Protein AF-A0A3A6MXU2-F1 (afdb_monomer_lite)

pLDDT: mean 77.92, std 17.18, range [46.31, 97.0]

Foldseek 3Di:
DVVVVVVCVVDPDDDDDDDDDDDDPPPPPPDPVLLVVLLVVLLVQLLVLLVVLCVVFFDDDNVLSSVLSNQLSVVLCVCLVVPVCVPPHQVVSLVCQLVSQLVSSVVSCVPPPVVGGDSVSSNSSSVSSSVVSNVSDVVSDCVSVVVSDDPDD

Secondary structure (DSSP, 8-state):
-HHHHHHHHHSPPPPP---------------THHHHHHHHHHHHHHHHHHHHHHHHH----HHHHHHHHHHHHHHHIIIIIIIIHHHH-HHHHHHHHHHHHHHHHHHHIIIIISS-S-HHHHHHHHHHHHHHHHHHHHHHTTTTGGGSSPPP-

Sequence (153 aa):
MLTYLVRAVVNPPQPHNCHYSAGIIRNRRDHPLDHARVLGVKFLYTAVIIFSVFAVFGDVSPANRLAAAVVVSGLTYTIGDLWVLPHFGSPVTAIVETLLAGLMIWAVELILLGFVVPVEAILVSAGLLGVAELPFHRLLGPEQLHGMEPPGP

Radius of gyration: 19.97 Å; chains: 1; bounding box: 56×28×53 Å

Structure (mmCIF, N/CA/C/O backbone):
data_AF-A0A3A6MXU2-F1
#
_entry.id   AF-A0A3A6MXU2-F1
#
loop_
_atom_site.group_PDB
_atom_site.id
_atom_site.type_symbol
_atom_site.label_atom_id
_atom_site.label_alt_id
_atom_site.label_comp_id
_atom_site.label_asym_id
_atom_site.label_entity_id
_atom_site.label_seq_id
_atom_site.pdbx_PDB_ins_code
_atom_site.Cartn_x
_atom_site.Cartn_y
_atom_site.Cartn_z
_atom_site.occupancy
_atom_site.B_iso_or_equiv
_atom_site.auth_seq_id
_atom_site.auth_comp_id
_atom_site.auth_asym_id
_atom_site.auth_atom_id
_atom_site.pdbx_PDB_model_num
ATOM 1 N N . MET A 1 1 ? -42.467 5.739 6.378 1.00 52.84 1 MET A N 1
ATOM 2 C CA . MET A 1 1 ? -42.342 4.268 6.508 1.00 52.84 1 MET A CA 1
ATOM 3 C C . MET A 1 1 ? -40.888 3.801 6.366 1.00 52.84 1 MET A C 1
ATOM 5 O O . MET A 1 1 ? -40.434 3.073 7.236 1.00 52.84 1 MET A O 1
ATOM 9 N N . LEU A 1 2 ? -40.115 4.293 5.381 1.00 50.38 2 LEU A N 1
ATOM 10 C CA . LEU A 1 2 ? -38.677 3.979 5.231 1.00 50.38 2 LEU A CA 1
ATOM 11 C C . LEU A 1 2 ? -37.801 4.361 6.446 1.00 50.38 2 LEU A C 1
ATOM 13 O O . LEU A 1 2 ? -36.921 3.604 6.838 1.00 50.38 2 LEU A O 1
ATOM 17 N N . THR A 1 3 ? -38.069 5.495 7.095 1.00 56.00 3 THR A N 1
ATOM 18 C CA . THR A 1 3 ? -37.286 5.977 8.251 1.00 56.00 3 THR A CA 1
ATOM 19 C C . THR A 1 3 ? -37.440 5.108 9.504 1.00 56.00 3 THR A C 1
ATOM 21 O O . THR A 1 3 ? -36.536 5.062 10.332 1.00 56.00 3 THR A O 1
ATOM 24 N N . TYR A 1 4 ? -38.563 4.394 9.642 1.00 52.84 4 TYR A N 1
ATOM 25 C CA . TYR A 1 4 ? -38.814 3.509 10.786 1.00 52.84 4 TYR A CA 1
ATOM 26 C C . TYR A 1 4 ? -37.999 2.213 10.692 1.00 52.84 4 TYR A C 1
ATOM 28 O O . TYR A 1 4 ? -37.456 1.756 11.693 1.00 52.84 4 TYR A O 1
ATOM 36 N N . LEU A 1 5 ? -37.848 1.667 9.481 1.00 49.28 5 LEU A N 1
ATOM 37 C CA . LEU A 1 5 ? -37.053 0.460 9.235 1.00 49.28 5 LEU A CA 1
ATOM 38 C C . LEU A 1 5 ? -35.552 0.714 9.415 1.00 49.28 5 LEU A C 1
ATOM 40 O O . LEU A 1 5 ? -34.865 -0.100 10.024 1.00 49.28 5 LEU A O 1
ATOM 44 N N . VAL A 1 6 ? -35.057 1.877 8.980 1.00 56.72 6 VAL A N 1
ATOM 45 C CA . VAL A 1 6 ? -33.651 2.263 9.196 1.00 56.72 6 VAL A CA 1
ATOM 46 C C . VAL A 1 6 ? -33.356 2.438 10.689 1.00 56.72 6 VAL A C 1
ATOM 48 O O . VAL A 1 6 ? -32.317 1.994 11.169 1.00 56.72 6 VAL A O 1
ATOM 51 N N . ARG A 1 7 ? -34.290 3.007 11.463 1.00 54.22 7 ARG A N 1
ATOM 52 C CA . ARG A 1 7 ? -34.099 3.209 12.908 1.00 54.22 7 ARG A CA 1
ATOM 53 C C . ARG A 1 7 ? -34.154 1.905 13.713 1.00 54.22 7 ARG A C 1
ATOM 55 O O . ARG A 1 7 ? -33.424 1.793 14.690 1.00 54.22 7 ARG A O 1
ATOM 62 N N . ALA A 1 8 ? -34.955 0.925 13.291 1.00 53.44 8 ALA A N 1
ATOM 63 C CA . ALA A 1 8 ? -35.057 -0.383 13.946 1.00 53.44 8 ALA A CA 1
ATOM 64 C C . ALA A 1 8 ? -33.818 -1.272 13.733 1.00 53.44 8 ALA A C 1
ATOM 66 O O . ALA A 1 8 ? -33.474 -2.059 14.608 1.00 53.44 8 ALA A O 1
ATOM 67 N N . VAL A 1 9 ? -33.122 -1.119 12.600 1.00 63.94 9 VAL A N 1
ATOM 68 C CA . VAL A 1 9 ? -31.838 -1.798 12.344 1.00 63.94 9 VAL A CA 1
ATOM 69 C C . VAL A 1 9 ? -30.687 -1.113 13.084 1.00 63.94 9 VAL A C 1
ATOM 71 O O . VAL A 1 9 ? -29.779 -1.781 13.565 1.00 63.94 9 VAL A O 1
ATOM 74 N N . VAL A 1 10 ? -30.733 0.217 13.209 1.00 72.38 10 VAL A N 1
ATOM 75 C CA . VAL A 1 10 ? -29.684 1.000 13.884 1.00 72.38 10 VAL A CA 1
ATOM 76 C C . VAL A 1 10 ? -29.816 0.966 15.414 1.00 72.38 10 VAL A C 1
ATOM 78 O O . VAL A 1 10 ? -28.822 1.166 16.106 1.00 72.38 10 VAL A O 1
ATOM 81 N N . ASN A 1 11 ? -31.007 0.709 15.966 1.00 56.47 11 ASN A N 1
ATOM 82 C CA . ASN A 1 11 ? -31.234 0.722 17.413 1.00 56.47 11 ASN A CA 1
ATOM 83 C C . ASN A 1 11 ? -32.189 -0.411 17.845 1.00 56.47 11 ASN A C 1
ATOM 85 O O . ASN A 1 11 ? -33.393 -0.178 18.003 1.00 56.47 11 ASN A O 1
ATOM 89 N N . PRO A 1 12 ? -31.691 -1.655 17.980 1.00 60.53 12 PRO A N 1
ATOM 90 C CA . PRO A 1 12 ? -32.515 -2.763 18.442 1.00 60.53 12 PRO A CA 1
ATOM 91 C C . PRO A 1 12 ? -32.951 -2.538 19.903 1.00 60.53 12 PRO A C 1
ATOM 93 O O . PRO A 1 12 ? -32.173 -2.011 20.704 1.00 60.53 12 PRO A O 1
ATOM 96 N N . PRO A 1 13 ? -34.184 -2.927 20.278 1.00 55.72 13 PRO A N 1
ATOM 97 C CA . PRO A 1 13 ? -34.658 -2.808 21.651 1.00 55.72 13 PRO A CA 1
ATOM 98 C C . PRO A 1 13 ? -33.760 -3.624 22.586 1.00 55.72 13 PRO A C 1
ATOM 100 O O . PRO A 1 13 ? -33.569 -4.824 22.394 1.00 55.72 13 PRO A O 1
ATOM 103 N N . GLN A 1 14 ? -33.196 -2.952 23.591 1.00 63.25 14 GLN A N 1
ATOM 104 C CA . GLN A 1 14 ? -32.317 -3.574 24.575 1.00 63.25 14 GLN A CA 1
ATOM 105 C C . GLN A 1 14 ? -33.112 -4.589 25.413 1.00 63.25 14 GLN A C 1
ATOM 107 O O . GLN A 1 14 ? -34.164 -4.231 25.960 1.00 63.25 14 GLN A O 1
ATOM 112 N N . PRO A 1 15 ? -32.642 -5.845 25.526 1.00 52.38 15 PRO A N 1
ATOM 113 C CA . PRO A 1 15 ? -33.280 -6.831 26.375 1.00 52.38 15 PRO A CA 1
ATOM 114 C C . PRO A 1 15 ? -33.155 -6.395 27.834 1.00 52.38 15 PRO A C 1
ATOM 116 O O . PRO A 1 15 ? -32.086 -6.062 28.340 1.00 52.38 15 PRO A O 1
ATOM 119 N N . HIS A 1 16 ? -34.302 -6.367 28.491 1.00 52.88 16 HIS A N 1
ATOM 120 C CA . HIS A 1 16 ? -34.480 -6.005 29.886 1.00 52.88 16 HIS A CA 1
ATOM 121 C C . HIS A 1 16 ? -33.689 -6.984 30.761 1.00 52.88 16 HIS A C 1
ATOM 123 O O . HIS A 1 16 ? -33.784 -8.196 30.588 1.00 52.88 16 HIS A O 1
ATOM 129 N N . ASN A 1 17 ? -32.905 -6.419 31.675 1.00 56.16 17 ASN A N 1
ATOM 130 C CA . ASN A 1 17 ? -32.076 -7.054 32.697 1.00 56.16 17 ASN A CA 1
ATOM 131 C C . ASN A 1 17 ? -32.491 -8.485 33.096 1.00 56.16 17 ASN A C 1
ATOM 133 O O . ASN A 1 17 ? -33.362 -8.674 33.943 1.00 56.16 17 ASN A O 1
ATOM 137 N N . CYS A 1 18 ? -31.762 -9.480 32.586 1.00 52.72 18 CYS A N 1
ATOM 138 C CA . CYS A 1 18 ? -31.598 -10.768 33.252 1.00 52.72 18 CYS A CA 1
ATOM 139 C C . CYS A 1 18 ? -30.170 -10.837 33.795 1.00 52.72 18 CYS A C 1
ATOM 141 O O . CYS A 1 18 ? -29.204 -10.996 33.051 1.00 52.72 18 CYS A O 1
ATOM 143 N N . HIS A 1 19 ? -30.049 -10.703 35.114 1.00 49.84 19 HIS A N 1
ATOM 144 C CA . HIS A 1 19 ? -28.846 -11.055 35.852 1.00 49.84 19 HIS A CA 1
ATOM 145 C C . HIS A 1 19 ? -28.555 -12.552 35.669 1.00 49.84 19 HIS A C 1
ATOM 147 O O . HIS A 1 19 ? -29.260 -13.389 36.227 1.00 49.84 19 HIS A O 1
ATOM 153 N N . TYR A 1 20 ? -27.489 -12.887 34.940 1.00 50.88 20 TYR A N 1
ATOM 154 C CA . TYR A 1 20 ? -26.813 -14.176 35.065 1.00 50.88 20 TYR A CA 1
ATOM 155 C C . TYR A 1 20 ? -25.348 -13.919 35.414 1.00 50.88 20 TYR A C 1
ATOM 157 O O . TYR A 1 20 ? -24.548 -13.451 34.606 1.00 50.88 20 TYR A O 1
ATOM 165 N N . SER A 1 21 ? -25.058 -14.152 36.689 1.00 53.47 21 SER A N 1
ATOM 166 C CA . SER A 1 21 ? -23.728 -14.186 37.279 1.00 53.47 21 SER A CA 1
ATOM 167 C C . SER A 1 21 ? -22.965 -15.433 36.811 1.00 53.47 21 SER A C 1
ATOM 169 O O . SER A 1 21 ? -23.571 -16.425 36.421 1.00 53.47 21 SER A O 1
ATOM 171 N N . ALA A 1 22 ? -21.645 -15.382 36.987 1.00 49.38 22 ALA A N 1
ATOM 172 C CA . ALA A 1 22 ? -20.681 -16.482 36.962 1.00 49.38 22 ALA A CA 1
ATOM 173 C C . ALA A 1 22 ? -20.018 -16.824 35.613 1.00 49.38 22 ALA A C 1
ATOM 175 O O . ALA A 1 22 ? -20.494 -17.615 34.806 1.00 49.38 22 ALA A O 1
ATOM 176 N N . GLY A 1 23 ? -18.770 -16.364 35.500 1.00 48.00 23 GLY A N 1
ATOM 177 C CA . GLY A 1 23 ? -17.695 -17.353 35.560 1.00 48.00 23 GLY A CA 1
ATOM 178 C C . GLY A 1 23 ? -17.258 -17.982 34.246 1.00 48.00 23 GLY A C 1
ATOM 179 O O . GLY A 1 23 ? -16.810 -19.123 34.257 1.00 48.00 23 GLY A O 1
ATOM 180 N N . ILE A 1 24 ? -17.273 -17.243 33.140 1.00 48.94 24 ILE A N 1
ATOM 181 C CA . ILE A 1 24 ? -16.258 -17.489 32.116 1.00 48.94 24 ILE A CA 1
ATOM 182 C C . ILE A 1 24 ? -15.154 -16.482 32.373 1.00 48.94 24 ILE A C 1
ATOM 184 O O . ILE A 1 24 ? -15.274 -15.306 32.035 1.00 48.94 24 ILE A O 1
ATOM 188 N N . ILE A 1 25 ? -14.087 -16.968 33.012 1.00 50.84 25 ILE A N 1
ATOM 189 C CA . ILE A 1 25 ? -12.737 -16.434 32.858 1.00 50.84 25 ILE A CA 1
ATOM 190 C C . ILE A 1 25 ? -12.559 -16.256 31.353 1.00 50.84 25 ILE A C 1
ATOM 192 O O . ILE A 1 25 ? -12.250 -17.199 30.621 1.00 50.84 25 ILE A O 1
ATOM 196 N N . ARG A 1 26 ? -12.844 -15.048 30.864 1.00 53.97 26 ARG A N 1
ATOM 197 C CA . ARG A 1 26 ? -12.432 -14.612 29.548 1.00 53.97 26 ARG A CA 1
ATOM 198 C C . ARG A 1 26 ? -10.930 -14.564 29.708 1.00 53.97 26 ARG A C 1
ATOM 200 O O . ARG A 1 26 ? -10.378 -13.587 30.199 1.00 53.97 26 ARG A O 1
ATOM 207 N N . ASN A 1 27 ? -10.291 -15.679 29.376 1.00 49.28 27 ASN A N 1
ATOM 208 C CA . ASN A 1 27 ? -8.875 -15.760 29.097 1.00 49.28 27 ASN A CA 1
ATOM 209 C C . ASN A 1 27 ? -8.645 -14.919 27.834 1.00 49.28 27 ASN A C 1
ATOM 211 O O . ASN A 1 27 ? -8.388 -15.433 26.746 1.00 49.28 27 ASN A O 1
ATOM 215 N N . ARG A 1 28 ? -8.876 -13.609 27.972 1.00 54.25 28 ARG A N 1
ATOM 216 C CA . ARG A 1 28 ? -8.510 -12.556 27.050 1.00 54.25 28 ARG A CA 1
ATOM 217 C C . ARG A 1 28 ? -7.021 -12.421 27.282 1.00 54.25 28 ARG A C 1
ATOM 219 O O . ARG A 1 28 ? -6.578 -11.523 27.981 1.00 54.25 28 ARG A O 1
ATOM 226 N N . ARG A 1 29 ? -6.302 -13.422 26.773 1.00 50.91 29 ARG A N 1
ATOM 227 C CA . ARG A 1 29 ? -4.879 -13.338 26.535 1.00 50.91 29 ARG A CA 1
ATOM 228 C C . ARG A 1 29 ? -4.703 -12.045 25.743 1.00 50.91 29 ARG A C 1
ATOM 230 O O . ARG A 1 29 ? -5.110 -11.967 24.588 1.00 50.91 29 ARG A O 1
ATOM 237 N N . ASP A 1 30 ? -4.268 -11.010 26.441 1.00 52.44 30 ASP A N 1
ATOM 238 C CA . ASP A 1 30 ? -3.222 -10.078 26.058 1.00 52.44 30 ASP A CA 1
ATOM 239 C C . ASP A 1 30 ? -2.285 -10.735 25.041 1.00 52.44 30 ASP A C 1
ATOM 241 O O . ASP A 1 30 ? -1.233 -11.294 25.343 1.00 52.44 30 ASP A O 1
ATOM 245 N N . HIS A 1 31 ? -2.748 -10.780 23.800 1.00 49.34 31 HIS A N 1
ATOM 246 C CA . HIS A 1 31 ? -2.055 -11.447 22.733 1.00 49.34 31 HIS A CA 1
ATOM 247 C C . HIS A 1 31 ? -1.425 -10.383 21.842 1.00 49.34 31 HIS A C 1
ATOM 249 O O . HIS A 1 31 ? -2.147 -9.726 21.094 1.00 49.34 31 HIS A O 1
ATOM 255 N N . PRO A 1 32 ? -0.083 -10.289 21.775 1.00 49.88 32 PRO A N 1
ATOM 256 C CA . PRO A 1 32 ? 0.595 -9.566 20.690 1.00 49.88 32 PRO A CA 1
ATOM 257 C C . PRO A 1 32 ? 0.199 -10.071 19.281 1.00 49.88 32 PRO A C 1
ATOM 259 O O . PRO A 1 32 ? 0.563 -9.474 18.270 1.00 49.88 32 PRO A O 1
ATOM 262 N N . LEU A 1 33 ? -0.577 -11.161 19.207 1.00 50.59 33 LEU A N 1
ATOM 263 C CA . LEU A 1 33 ? -1.194 -11.714 18.006 1.00 50.59 33 LEU A CA 1
ATOM 264 C C . LEU A 1 33 ? -2.302 -10.829 17.412 1.00 50.59 33 LEU A C 1
ATOM 266 O O . LEU A 1 33 ? -2.638 -11.055 16.255 1.00 50.59 33 LEU A O 1
ATOM 270 N N . ASP A 1 34 ? -2.848 -9.835 18.122 1.00 74.56 34 ASP A N 1
ATOM 271 C CA . ASP A 1 34 ? -3.882 -8.963 17.540 1.00 74.56 34 ASP A CA 1
ATOM 272 C C . ASP A 1 34 ? -3.287 -7.997 16.504 1.00 74.56 34 ASP A C 1
ATOM 274 O O . ASP A 1 34 ? -3.702 -8.013 15.347 1.00 74.56 34 ASP A O 1
ATOM 278 N N . HIS A 1 35 ? -2.228 -7.257 16.841 1.00 76.38 35 HIS A N 1
ATOM 279 C CA . HIS A 1 35 ? -1.558 -6.364 15.884 1.00 76.38 35 HIS A CA 1
ATOM 280 C C . HIS A 1 35 ? -0.875 -7.122 14.744 1.00 76.38 35 HIS A C 1
ATOM 282 O O . HIS A 1 35 ? -0.967 -6.719 13.587 1.00 76.38 35 HIS A O 1
ATOM 288 N N . ALA A 1 36 ? -0.227 -8.251 15.049 1.00 80.25 36 ALA A N 1
ATOM 289 C CA . ALA A 1 36 ? 0.427 -9.072 14.035 1.00 80.25 36 ALA A CA 1
ATOM 290 C C . ALA A 1 36 ? -0.580 -9.671 13.038 1.00 80.25 36 ALA A C 1
ATOM 292 O O . ALA A 1 36 ? -0.298 -9.745 11.843 1.00 80.25 36 ALA A O 1
ATOM 293 N N . ARG A 1 37 ? -1.772 -10.067 13.504 1.00 82.19 37 ARG A N 1
ATOM 294 C CA . ARG A 1 37 ? -2.843 -10.571 12.637 1.00 82.19 37 ARG A CA 1
ATOM 295 C C . ARG A 1 37 ? -3.441 -9.462 11.777 1.00 82.19 37 ARG A C 1
ATOM 297 O O . ARG A 1 37 ? -3.628 -9.678 10.582 1.00 82.19 37 ARG A O 1
ATOM 304 N N . VAL A 1 38 ? -3.712 -8.297 12.365 1.00 83.50 38 VAL A N 1
ATOM 305 C CA . VAL A 1 38 ? -4.237 -7.119 11.656 1.00 83.50 38 VAL A CA 1
ATOM 306 C C . VAL A 1 38 ? -3.257 -6.680 10.567 1.00 83.50 38 VAL A C 1
ATOM 308 O O . VAL A 1 38 ? -3.634 -6.609 9.397 1.00 83.50 38 VAL A O 1
ATOM 311 N N . LEU A 1 39 ? -1.978 -6.517 10.917 1.00 88.06 39 LEU A N 1
ATOM 312 C CA . LEU A 1 39 ? -0.921 -6.179 9.966 1.00 88.06 39 LEU A CA 1
ATOM 313 C C . LEU A 1 39 ? -0.727 -7.271 8.904 1.00 88.06 39 LEU A C 1
ATOM 315 O O . LEU A 1 39 ? -0.509 -6.956 7.741 1.00 88.06 39 LEU A O 1
ATOM 319 N N . GLY A 1 40 ? -0.840 -8.551 9.267 1.00 89.38 40 GLY A N 1
ATOM 320 C CA . GLY A 1 40 ? -0.723 -9.665 8.323 1.00 89.38 40 GLY A CA 1
ATOM 321 C C . GLY A 1 40 ? -1.824 -9.672 7.259 1.00 89.38 40 GLY A C 1
ATOM 322 O O . GLY A 1 40 ? -1.539 -9.851 6.076 1.00 89.38 40 GLY A O 1
ATOM 323 N N . VAL A 1 41 ? -3.078 -9.428 7.654 1.00 88.19 41 VAL A N 1
ATOM 324 C CA . VAL A 1 41 ? -4.195 -9.279 6.706 1.00 88.19 41 VAL A CA 1
ATOM 325 C C . VAL A 1 41 ? -4.002 -8.027 5.846 1.00 88.19 41 VAL A C 1
ATOM 327 O O . VAL A 1 41 ? -4.197 -8.100 4.630 1.00 88.19 41 VAL A O 1
ATOM 330 N N . LYS A 1 42 ? -3.547 -6.921 6.454 1.00 89.25 42 LYS A N 1
ATOM 331 C CA . LYS A 1 42 ? -3.231 -5.664 5.763 1.00 89.25 42 LYS A CA 1
ATOM 332 C C . LYS A 1 42 ? -2.178 -5.830 4.683 1.00 89.25 42 LYS A C 1
ATOM 334 O O . LYS A 1 42 ? -2.385 -5.470 3.522 1.00 89.25 42 LYS A O 1
ATOM 339 N N . PHE A 1 43 ? -1.079 -6.471 5.048 1.00 94.31 43 PHE A N 1
ATOM 340 C CA . PHE A 1 43 ? -0.025 -6.849 4.128 1.00 94.31 43 PHE A CA 1
ATOM 341 C C . PHE A 1 43 ? -0.549 -7.735 2.995 1.00 94.31 43 PHE A C 1
ATOM 343 O O . PHE A 1 43 ? -0.220 -7.484 1.841 1.00 94.31 43 PHE A O 1
ATOM 350 N N . LEU A 1 44 ? -1.392 -8.731 3.288 1.00 95.12 44 LEU A N 1
ATOM 351 C CA . LEU A 1 44 ? -1.878 -9.667 2.275 1.00 95.12 44 LEU A CA 1
ATOM 352 C C . LEU A 1 44 ? -2.700 -8.973 1.181 1.00 95.12 44 LEU A C 1
ATOM 354 O O . LEU A 1 44 ? -2.399 -9.159 0.001 1.00 95.12 44 LEU A O 1
ATOM 358 N N . TYR A 1 45 ? -3.707 -8.163 1.533 1.00 94.31 45 TYR A N 1
ATOM 359 C CA . TYR A 1 45 ? -4.478 -7.457 0.500 1.00 94.31 45 TYR A CA 1
ATOM 360 C C . TYR A 1 45 ? -3.630 -6.396 -0.207 1.00 94.31 45 TYR A C 1
ATOM 362 O O . TYR A 1 45 ? -3.760 -6.222 -1.419 1.00 94.31 45 TYR A O 1
ATOM 370 N N . THR A 1 46 ? -2.714 -5.741 0.516 1.00 95.31 46 THR A N 1
ATOM 371 C CA . THR A 1 46 ? -1.798 -4.753 -0.066 1.00 95.31 46 THR A CA 1
ATOM 372 C C . THR A 1 46 ? -0.881 -5.392 -1.102 1.00 95.31 46 THR A C 1
ATOM 374 O O . THR A 1 46 ? -0.729 -4.870 -2.206 1.00 95.31 46 THR A O 1
ATOM 377 N N . ALA A 1 47 ? -0.324 -6.562 -0.788 1.00 96.31 47 ALA A N 1
ATOM 378 C CA . ALA A 1 47 ? 0.496 -7.339 -1.700 1.00 96.31 47 ALA A CA 1
ATOM 379 C C . ALA A 1 47 ? -0.307 -7.780 -2.924 1.00 96.31 47 ALA A C 1
ATOM 381 O O . ALA A 1 47 ? 0.146 -7.567 -4.042 1.00 96.31 47 ALA A O 1
ATOM 382 N N . VAL A 1 48 ? -1.516 -8.323 -2.745 1.00 97.00 48 VAL A N 1
ATOM 383 C CA . VAL A 1 48 ? -2.372 -8.724 -3.875 1.00 97.00 48 VAL A CA 1
ATOM 384 C C . VAL A 1 48 ? -2.649 -7.542 -4.806 1.00 97.00 48 VAL A C 1
ATOM 386 O O . VAL A 1 48 ? -2.502 -7.687 -6.021 1.00 97.00 48 VAL A O 1
ATOM 389 N N . ILE A 1 49 ? -2.991 -6.371 -4.263 1.00 96.50 49 ILE A N 1
ATOM 390 C CA . ILE A 1 49 ? -3.264 -5.167 -5.058 1.00 96.50 49 ILE A CA 1
ATOM 391 C C . ILE A 1 49 ? -2.001 -4.696 -5.783 1.00 96.50 49 ILE A C 1
ATOM 393 O O . ILE A 1 49 ? -2.030 -4.576 -7.005 1.00 96.50 49 ILE A O 1
ATOM 397 N N . ILE A 1 50 ? -0.882 -4.493 -5.079 1.00 95.00 50 ILE A N 1
ATOM 398 C CA . ILE A 1 50 ? 0.367 -4.008 -5.690 1.00 95.00 50 ILE A CA 1
ATOM 399 C C . ILE A 1 50 ? 0.875 -4.985 -6.750 1.00 95.00 50 ILE A C 1
ATOM 401 O O . ILE A 1 50 ? 1.228 -4.560 -7.846 1.00 95.00 50 ILE A O 1
ATOM 405 N N . PHE A 1 51 ? 0.874 -6.293 -6.478 1.00 95.56 51 PHE A N 1
ATOM 406 C CA . PHE A 1 51 ? 1.307 -7.285 -7.461 1.00 95.56 51 PHE A CA 1
ATOM 407 C C . PHE A 1 51 ? 0.430 -7.274 -8.708 1.00 95.56 51 PHE A C 1
ATOM 409 O O . PHE A 1 51 ? 0.971 -7.354 -9.810 1.00 95.56 51 PHE A O 1
ATOM 416 N N . SER A 1 52 ? -0.889 -7.162 -8.536 1.00 95.56 52 SER A N 1
ATOM 417 C CA . SER A 1 52 ? -1.844 -7.164 -9.646 1.00 95.56 52 SER A CA 1
ATOM 418 C C . SER A 1 52 ? -1.735 -5.892 -10.479 1.00 95.56 52 SER A C 1
ATOM 420 O O . SER A 1 52 ? -1.622 -5.966 -11.698 1.00 95.56 52 SER A O 1
ATOM 422 N N . VAL A 1 53 ? -1.722 -4.722 -9.835 1.00 95.31 53 VAL A N 1
ATOM 423 C CA . VAL A 1 53 ? -1.648 -3.439 -10.539 1.00 95.31 53 VAL A CA 1
ATOM 424 C C . VAL A 1 53 ? -0.289 -3.292 -11.210 1.00 95.31 53 VAL A C 1
ATOM 426 O O . VAL A 1 53 ? -0.225 -3.031 -12.407 1.00 95.31 53 VAL A O 1
ATOM 429 N N . PHE A 1 54 ? 0.812 -3.545 -10.501 1.00 92.00 54 PHE A N 1
ATOM 430 C CA . PHE A 1 54 ? 2.128 -3.393 -11.113 1.00 92.00 54 PHE A CA 1
ATOM 431 C C . PHE A 1 54 ? 2.338 -4.411 -12.229 1.00 92.00 54 PHE A C 1
ATOM 433 O O . PHE A 1 54 ? 2.934 -4.039 -13.220 1.00 92.00 54 PHE A O 1
ATOM 440 N N . ALA A 1 55 ? 1.782 -5.629 -12.158 1.00 91.06 55 ALA A N 1
ATOM 441 C CA . ALA A 1 55 ? 1.835 -6.573 -13.282 1.00 91.06 55 ALA A CA 1
ATOM 442 C C . ALA A 1 55 ? 1.175 -6.049 -14.566 1.00 91.06 55 ALA A C 1
ATOM 444 O O . ALA A 1 55 ? 1.602 -6.421 -15.654 1.00 91.06 55 ALA A O 1
ATOM 445 N N . VAL A 1 56 ? 0.125 -5.234 -14.442 1.00 92.56 56 VAL A N 1
ATOM 446 C CA . VAL A 1 56 ? -0.613 -4.684 -15.588 1.00 92.56 56 VAL A CA 1
ATOM 447 C C . VAL A 1 56 ? 0.060 -3.425 -16.133 1.00 92.56 56 VAL A C 1
ATOM 449 O O . VAL A 1 56 ? 0.080 -3.222 -17.343 1.00 92.56 56 VAL A O 1
ATOM 452 N N . PHE A 1 57 ? 0.601 -2.580 -15.254 1.00 88.69 57 PHE A N 1
ATOM 453 C CA . PHE A 1 57 ? 1.069 -1.241 -15.615 1.00 88.69 57 PHE A CA 1
ATOM 454 C C . PHE A 1 57 ? 2.591 -1.105 -15.759 1.00 88.69 57 PHE A C 1
ATOM 456 O O . PHE A 1 57 ? 3.043 -0.100 -16.303 1.00 88.69 57 PHE A O 1
ATOM 463 N N . GLY A 1 58 ? 3.394 -2.071 -15.304 1.00 78.19 58 GLY A N 1
ATOM 464 C CA . GLY A 1 58 ? 4.850 -1.979 -15.405 1.00 78.19 58 GLY A CA 1
ATOM 465 C C . GLY A 1 58 ? 5.588 -3.308 -15.256 1.00 78.19 58 GLY A C 1
ATOM 466 O O . GLY A 1 58 ? 5.072 -4.302 -14.752 1.00 78.19 58 GLY A O 1
ATOM 467 N N . ASP A 1 59 ? 6.853 -3.330 -15.663 1.00 82.75 59 ASP A N 1
ATOM 468 C CA . ASP A 1 59 ? 7.714 -4.502 -15.479 1.00 82.75 59 ASP A CA 1
ATOM 469 C C . ASP A 1 59 ? 8.612 -4.333 -14.249 1.00 82.75 59 ASP A C 1
ATOM 471 O O . ASP A 1 59 ? 9.829 -4.173 -14.320 1.00 82.75 59 ASP A O 1
ATOM 475 N N . VAL A 1 60 ? 7.978 -4.286 -13.077 1.00 87.50 60 VAL A N 1
ATOM 476 C CA . VAL A 1 60 ? 8.694 -4.217 -11.797 1.00 87.50 60 VAL A CA 1
ATOM 477 C C . VAL A 1 60 ? 9.073 -5.628 -11.362 1.00 87.50 60 VAL A C 1
ATOM 479 O O . VAL A 1 60 ? 8.231 -6.525 -11.403 1.00 87.50 60 VAL A O 1
ATOM 482 N N . SER A 1 61 ? 10.296 -5.848 -10.880 1.00 91.25 61 SER A N 1
ATOM 483 C CA . SER A 1 61 ? 10.698 -7.172 -10.391 1.00 91.25 61 SER A CA 1
ATOM 484 C C . SER A 1 61 ? 9.805 -7.645 -9.222 1.00 91.25 61 SER A C 1
ATOM 486 O O . SER A 1 61 ? 9.378 -6.829 -8.399 1.00 91.25 61 SER A O 1
ATOM 488 N N . PRO A 1 62 ? 9.525 -8.955 -9.079 1.00 91.12 62 PRO A N 1
ATOM 489 C CA . PRO A 1 62 ? 8.703 -9.463 -7.976 1.00 91.12 62 PRO A CA 1
ATOM 490 C C . PRO A 1 62 ? 9.248 -9.108 -6.585 1.00 91.12 62 PRO A C 1
ATOM 492 O O . PRO A 1 62 ? 8.474 -8.827 -5.673 1.00 91.12 62 PRO A O 1
ATOM 495 N N . ALA A 1 63 ? 10.577 -9.069 -6.432 1.00 91.88 63 ALA A N 1
ATOM 496 C CA . ALA A 1 63 ? 11.234 -8.667 -5.188 1.00 91.88 63 ALA A CA 1
ATOM 497 C C . ALA A 1 63 ? 10.913 -7.210 -4.823 1.00 91.88 63 ALA A C 1
ATOM 499 O O . ALA A 1 63 ? 10.586 -6.911 -3.676 1.00 91.88 63 ALA A O 1
ATOM 500 N N . ASN A 1 64 ? 10.924 -6.321 -5.815 1.00 91.62 64 ASN A N 1
ATOM 501 C CA . ASN A 1 64 ? 10.592 -4.916 -5.628 1.00 91.62 64 ASN A CA 1
ATOM 502 C C . ASN A 1 64 ? 9.098 -4.705 -5.335 1.00 91.62 64 ASN A C 1
ATOM 504 O O . ASN A 1 64 ? 8.759 -3.898 -4.473 1.00 91.62 64 ASN A O 1
ATOM 508 N N . ARG A 1 65 ? 8.200 -5.470 -5.978 1.00 93.31 65 ARG A N 1
ATOM 509 C CA . ARG A 1 65 ? 6.756 -5.456 -5.657 1.00 93.31 65 ARG A CA 1
ATOM 510 C C . ARG A 1 65 ? 6.498 -5.898 -4.217 1.00 93.31 65 ARG A C 1
ATOM 512 O O . ARG A 1 65 ? 5.684 -5.297 -3.521 1.00 93.31 65 ARG A O 1
ATOM 519 N N . LEU A 1 66 ? 7.214 -6.925 -3.758 1.00 94.88 66 LEU A N 1
ATOM 520 C CA . LEU A 1 66 ? 7.125 -7.404 -2.382 1.00 94.88 66 LEU A CA 1
ATOM 521 C C . LEU A 1 66 ? 7.636 -6.360 -1.386 1.00 94.88 66 LEU A C 1
ATOM 523 O O . LEU A 1 66 ? 6.959 -6.087 -0.398 1.00 94.88 66 LEU A O 1
ATOM 527 N N . ALA A 1 67 ? 8.788 -5.747 -1.663 1.00 93.94 67 ALA A N 1
ATOM 528 C CA . ALA A 1 67 ? 9.335 -4.678 -0.835 1.00 93.94 67 ALA A CA 1
ATOM 529 C C . ALA A 1 67 ? 8.369 -3.487 -0.744 1.00 93.94 67 ALA A C 1
ATOM 531 O O . ALA A 1 67 ? 8.089 -3.009 0.354 1.00 93.94 67 ALA A O 1
ATOM 532 N N . ALA A 1 68 ? 7.788 -3.070 -1.874 1.00 93.00 68 ALA A N 1
ATOM 533 C CA . ALA A 1 68 ? 6.761 -2.037 -1.909 1.00 93.00 68 ALA A CA 1
ATOM 534 C C . ALA A 1 68 ? 5.556 -2.410 -1.034 1.00 93.00 68 ALA A C 1
ATOM 536 O O . ALA A 1 68 ? 5.130 -1.607 -0.210 1.00 93.00 68 ALA A O 1
ATOM 537 N N . ALA A 1 69 ? 5.053 -3.643 -1.137 1.00 95.56 69 ALA A N 1
ATOM 538 C CA . ALA A 1 69 ? 3.932 -4.101 -0.322 1.00 95.56 69 ALA A CA 1
ATOM 539 C C . ALA A 1 69 ? 4.230 -4.102 1.181 1.00 95.56 69 ALA A C 1
ATOM 541 O O . ALA A 1 69 ? 3.377 -3.686 1.967 1.00 95.56 69 ALA A O 1
ATOM 542 N N . VAL A 1 70 ? 5.434 -4.510 1.592 1.00 95.38 70 VAL A N 1
ATOM 543 C CA . VAL A 1 70 ? 5.861 -4.452 3.000 1.00 95.38 70 VAL A CA 1
ATOM 544 C C . VAL A 1 70 ? 5.911 -3.003 3.489 1.00 95.38 70 VAL A C 1
ATOM 546 O O . VAL A 1 70 ? 5.358 -2.693 4.541 1.00 95.38 70 VAL A O 1
ATOM 549 N N . VAL A 1 71 ? 6.532 -2.106 2.719 1.00 94.56 71 VAL A N 1
ATOM 550 C CA . VAL A 1 71 ? 6.700 -0.698 3.112 1.00 94.56 71 VAL A CA 1
ATOM 551 C C . VAL A 1 71 ? 5.354 0.021 3.173 1.00 94.56 71 VAL A C 1
ATOM 553 O O . VAL A 1 71 ? 5.055 0.679 4.169 1.00 94.56 71 VAL A O 1
ATOM 556 N N . VAL A 1 72 ? 4.521 -0.135 2.141 1.00 94.44 72 VAL A N 1
ATOM 557 C CA . VAL A 1 72 ? 3.201 0.500 2.066 1.00 94.44 72 VAL A CA 1
ATOM 558 C C . VAL A 1 72 ? 2.302 -0.007 3.190 1.00 94.44 72 VAL A C 1
ATOM 560 O O . VAL A 1 72 ? 1.759 0.816 3.920 1.00 94.44 72 VAL A O 1
ATOM 563 N N . SER A 1 73 ? 2.176 -1.323 3.397 1.00 94.44 73 SER A N 1
ATOM 564 C CA . SER A 1 73 ? 1.317 -1.863 4.468 1.00 94.44 73 SER A CA 1
ATOM 565 C C . SER A 1 73 ? 1.807 -1.490 5.869 1.00 94.44 73 SER A C 1
ATOM 567 O O . SER A 1 73 ? 0.998 -1.142 6.721 1.00 94.44 73 SER A O 1
ATOM 569 N N . GLY A 1 74 ? 3.122 -1.496 6.111 1.00 92.31 74 GLY A N 1
ATOM 570 C CA . GLY A 1 74 ? 3.685 -1.102 7.403 1.00 92.31 74 GLY A CA 1
ATOM 571 C C . GLY A 1 74 ? 3.425 0.370 7.741 1.00 92.31 74 GLY A C 1
ATOM 572 O O . GLY A 1 74 ? 3.055 0.699 8.869 1.00 92.31 74 GLY A O 1
ATOM 573 N N . LEU A 1 75 ? 3.574 1.269 6.766 1.00 93.00 75 LEU A N 1
ATOM 574 C CA . LEU A 1 75 ? 3.394 2.706 6.995 1.00 93.00 75 LEU A CA 1
ATOM 575 C C . LEU A 1 75 ? 1.929 3.123 7.037 1.00 93.00 75 LEU A C 1
ATOM 577 O O . LEU A 1 75 ? 1.539 3.941 7.866 1.00 93.00 75 LEU A O 1
ATOM 581 N N . THR A 1 76 ? 1.101 2.517 6.200 1.00 90.88 76 THR A N 1
ATOM 582 C C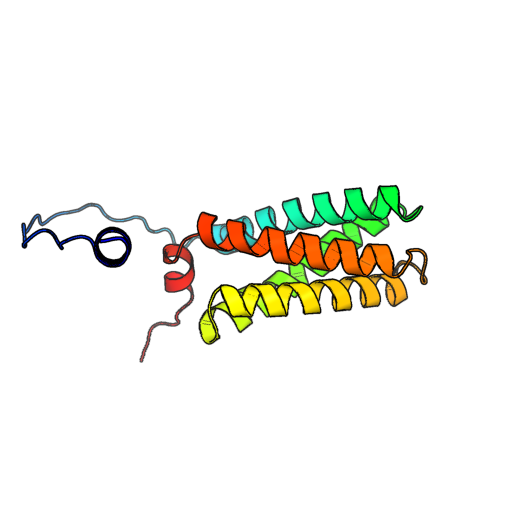A . THR A 1 76 ? -0.341 2.752 6.242 1.00 90.88 76 THR A CA 1
ATOM 583 C C . THR A 1 76 ? -0.989 2.195 7.506 1.00 90.88 76 THR A C 1
ATOM 585 O O . THR A 1 76 ? -1.800 2.872 8.126 1.00 90.88 76 THR A O 1
ATOM 588 N N . TYR A 1 77 ? -0.557 1.029 7.988 1.00 90.12 77 TYR A N 1
ATOM 589 C CA . TYR A 1 77 ? -0.991 0.511 9.284 1.00 90.12 77 TYR A CA 1
ATOM 590 C C . TYR A 1 77 ? -0.599 1.440 10.443 1.00 90.12 77 TYR A C 1
ATOM 592 O O . TYR A 1 77 ? -1.409 1.744 11.316 1.00 90.12 77 TYR A O 1
ATOM 600 N N . THR A 1 78 ? 0.646 1.921 10.459 1.00 88.12 78 THR A N 1
ATOM 601 C CA . THR A 1 78 ? 1.118 2.771 11.562 1.00 88.12 78 THR A CA 1
ATOM 602 C C . THR A 1 78 ? 0.469 4.152 11.561 1.00 88.12 78 THR A C 1
ATOM 604 O O . THR A 1 78 ? 0.081 4.638 12.619 1.00 88.12 78 THR A O 1
ATOM 607 N N . ILE A 1 79 ? 0.317 4.792 10.403 1.00 88.25 79 ILE A N 1
ATOM 608 C CA . ILE A 1 79 ? -0.246 6.145 10.328 1.00 88.25 79 ILE A CA 1
ATOM 609 C C . ILE A 1 79 ? -1.779 6.098 10.260 1.00 88.25 79 ILE A C 1
ATOM 611 O O . ILE A 1 79 ? -2.445 6.805 11.008 1.00 88.25 79 ILE A O 1
ATOM 615 N N . GLY A 1 80 ? -2.362 5.267 9.400 1.00 85.19 80 GLY A N 1
ATOM 616 C CA . GLY A 1 80 ? -3.812 5.142 9.255 1.00 85.19 80 GLY A CA 1
ATOM 617 C C . GLY A 1 80 ? -4.450 4.460 10.464 1.00 85.19 80 GLY A C 1
ATOM 618 O O . GLY A 1 80 ? -5.203 5.080 11.220 1.00 85.19 80 GLY A O 1
ATOM 619 N N . ASP A 1 81 ? -4.123 3.192 10.686 1.00 83.25 81 ASP A N 1
ATOM 620 C CA . ASP A 1 81 ? -4.878 2.366 11.637 1.00 83.25 81 ASP A CA 1
ATOM 621 C C . ASP A 1 81 ? -4.536 2.658 13.094 1.00 83.25 81 ASP A C 1
ATOM 623 O O . ASP A 1 81 ? -5.426 2.663 13.940 1.00 83.25 81 ASP A O 1
ATOM 627 N N . LEU A 1 82 ? -3.265 2.910 13.415 1.00 84.19 82 LEU A N 1
ATOM 628 C CA . LEU A 1 82 ? -2.882 3.194 14.801 1.00 84.19 82 LEU A CA 1
ATOM 629 C C . LEU A 1 82 ? -3.100 4.657 15.187 1.00 84.19 82 LEU A C 1
ATOM 631 O O . LEU A 1 82 ? -3.388 4.934 16.350 1.00 84.19 82 LEU A O 1
ATOM 635 N N . TRP A 1 83 ? -2.960 5.596 14.248 1.00 82.94 83 TRP A N 1
ATOM 636 C CA . TRP A 1 83 ? -3.001 7.021 14.578 1.00 82.94 83 TRP A CA 1
ATOM 637 C C . TRP A 1 83 ? -4.301 7.702 14.156 1.00 82.94 83 TRP A C 1
ATOM 639 O O . TRP A 1 83 ? -4.902 8.405 14.963 1.00 82.94 83 TRP A O 1
ATOM 649 N N . VAL A 1 84 ? -4.796 7.485 12.938 1.00 83.75 84 VAL A N 1
ATOM 650 C CA . VAL A 1 84 ? -6.007 8.173 12.450 1.00 83.75 84 VAL A CA 1
ATOM 651 C C . VAL A 1 84 ? -7.279 7.522 12.994 1.00 83.75 84 VAL A C 1
ATOM 653 O O . VAL A 1 84 ? -8.202 8.223 13.417 1.00 83.75 84 VAL A O 1
ATOM 656 N N . LEU A 1 85 ? -7.332 6.190 13.036 1.00 80.38 85 LEU A N 1
ATOM 657 C CA . LEU A 1 85 ? -8.540 5.454 13.418 1.00 80.38 85 LEU A CA 1
ATOM 658 C C . LEU A 1 85 ? -9.066 5.774 14.830 1.00 80.38 85 LEU A C 1
ATOM 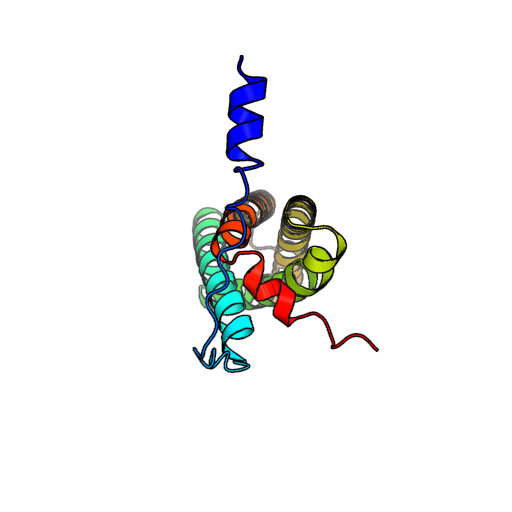660 O O . LEU A 1 85 ? -10.273 6.013 14.934 1.00 80.38 85 LEU A O 1
ATOM 664 N N . PRO A 1 86 ? -8.236 5.868 15.893 1.00 75.88 86 PRO A N 1
ATOM 665 C CA . PRO A 1 86 ? -8.727 6.192 17.237 1.00 75.88 86 PRO A CA 1
ATOM 666 C C . PRO A 1 86 ? -9.275 7.619 17.366 1.00 75.88 86 PRO A C 1
ATOM 668 O O . PRO A 1 86 ? -10.089 7.888 18.244 1.00 75.88 86 PRO A O 1
ATOM 671 N N . HIS A 1 87 ? -8.839 8.535 16.497 1.00 78.75 87 HIS A N 1
ATOM 672 C CA . HIS A 1 87 ? -9.147 9.961 16.614 1.00 78.75 87 HIS A CA 1
ATOM 673 C C . HIS A 1 87 ? -10.307 10.406 15.716 1.00 78.75 87 HIS A C 1
ATOM 675 O O . HIS A 1 87 ? -11.067 11.295 16.096 1.00 78.75 87 HIS A O 1
ATOM 681 N N . PHE A 1 88 ? -10.456 9.807 14.529 1.00 80.50 88 PHE A N 1
ATOM 682 C CA . PHE A 1 88 ? -11.384 10.298 13.500 1.00 80.50 88 PHE A CA 1
ATOM 683 C C . PHE A 1 88 ? -12.410 9.260 13.022 1.00 80.50 88 PHE A C 1
ATOM 685 O O . PHE A 1 88 ? -13.393 9.619 12.368 1.00 80.50 88 PHE A O 1
ATOM 692 N N . GLY A 1 89 ? -12.214 7.984 13.363 1.00 79.25 89 GLY A N 1
ATOM 693 C CA . GLY A 1 89 ? -13.101 6.891 12.976 1.00 79.25 89 GLY A CA 1
ATOM 694 C C . GLY A 1 89 ? -12.987 6.454 11.508 1.00 79.25 89 GLY A C 1
ATOM 695 O O . GLY A 1 89 ? -12.354 7.085 10.664 1.00 79.25 89 GLY A O 1
ATOM 696 N N . SER A 1 90 ? -13.665 5.345 11.201 1.00 79.25 90 SER A N 1
ATOM 697 C CA . SER A 1 90 ? -13.516 4.568 9.959 1.00 79.25 90 SER A CA 1
ATOM 698 C C . SER A 1 90 ? -13.602 5.339 8.621 1.00 79.25 90 SER A C 1
ATOM 700 O O . SER A 1 90 ? -12.760 5.084 7.759 1.00 79.25 90 SER A O 1
ATOM 702 N N . PRO A 1 91 ? -14.560 6.260 8.374 1.00 81.56 91 PRO A N 1
ATOM 703 C CA . PRO A 1 91 ? -14.660 6.905 7.061 1.00 81.56 91 PRO A CA 1
ATOM 704 C C . PRO A 1 91 ? -13.518 7.893 6.795 1.00 81.56 91 PRO A C 1
ATOM 706 O O . PRO A 1 91 ? -13.072 8.013 5.657 1.00 81.56 91 PRO A O 1
ATOM 709 N N . VAL A 1 92 ? -13.029 8.581 7.831 1.00 85.56 92 VAL A N 1
ATOM 710 C CA . VAL A 1 92 ? -11.880 9.487 7.702 1.00 85.56 92 VAL A CA 1
ATOM 711 C C . VAL A 1 92 ? -10.600 8.679 7.515 1.00 85.56 92 VAL A C 1
ATOM 713 O O . VAL A 1 92 ? -9.798 9.027 6.650 1.00 85.56 92 VAL A O 1
ATOM 716 N N . THR A 1 93 ? -10.448 7.565 8.240 1.00 85.06 93 THR A N 1
ATOM 717 C CA . THR A 1 93 ? -9.321 6.640 8.058 1.00 85.06 93 THR A CA 1
ATOM 718 C C . THR A 1 93 ? -9.210 6.170 6.615 1.00 85.06 93 THR A C 1
ATOM 720 O O . THR A 1 93 ? -8.135 6.289 6.048 1.00 85.06 93 THR A O 1
ATOM 723 N N . ALA A 1 94 ? -10.307 5.768 5.966 1.00 87.38 94 ALA A N 1
ATOM 724 C CA . ALA A 1 94 ? -10.269 5.327 4.568 1.00 87.38 94 ALA A CA 1
ATOM 725 C C . ALA A 1 94 ? -9.799 6.421 3.581 1.00 87.38 94 ALA A C 1
ATOM 727 O O . ALA A 1 94 ? -9.090 6.132 2.613 1.00 87.38 94 ALA A O 1
ATOM 728 N N . ILE A 1 95 ? -10.160 7.690 3.814 1.00 91.00 95 ILE A N 1
ATOM 729 C CA . ILE A 1 95 ? -9.693 8.816 2.983 1.00 91.00 95 ILE A CA 1
ATOM 730 C C . ILE A 1 95 ? -8.193 9.030 3.183 1.00 91.00 95 ILE A C 1
ATOM 732 O O . ILE A 1 95 ? -7.450 9.143 2.206 1.00 91.00 95 ILE A O 1
ATOM 736 N N . VAL A 1 96 ? -7.746 9.075 4.441 1.00 90.69 96 VAL A N 1
ATOM 737 C CA . VAL A 1 96 ? -6.325 9.249 4.761 1.00 90.69 96 VAL A CA 1
ATOM 738 C C . VAL A 1 96 ? -5.511 8.083 4.215 1.00 90.69 96 VAL A C 1
ATOM 740 O O . VAL A 1 96 ? -4.476 8.313 3.603 1.00 90.69 96 VAL A O 1
ATOM 74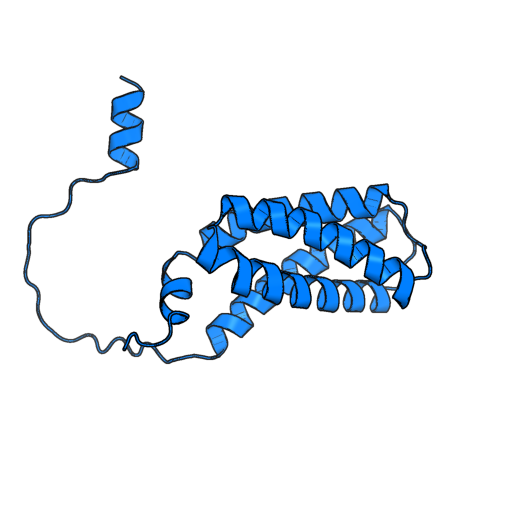3 N N . GLU A 1 97 ? -6.017 6.862 4.342 1.00 90.38 97 GLU A N 1
ATOM 744 C CA . GLU A 1 97 ? -5.417 5.643 3.811 1.00 90.38 97 GLU A CA 1
ATOM 745 C C . GLU A 1 97 ? -5.240 5.713 2.292 1.00 90.38 97 GLU A C 1
ATOM 747 O O . GLU A 1 97 ? -4.171 5.404 1.778 1.00 90.38 97 GLU A O 1
ATOM 752 N N . THR A 1 98 ? -6.253 6.197 1.566 1.00 93.88 98 THR A N 1
ATOM 753 C CA . THR A 1 98 ? -6.182 6.377 0.106 1.00 93.88 98 THR A CA 1
ATOM 754 C C . THR A 1 98 ? -5.058 7.343 -0.276 1.00 93.88 98 THR A C 1
ATOM 756 O O . THR A 1 98 ? -4.222 7.039 -1.129 1.00 93.88 98 THR A O 1
ATOM 759 N N . LEU A 1 99 ? -5.022 8.518 0.361 1.00 95.19 99 LEU A N 1
ATOM 760 C CA . LEU A 1 99 ? -4.024 9.550 0.070 1.00 95.19 99 LEU A CA 1
ATOM 761 C C . LEU A 1 99 ? -2.617 9.097 0.466 1.00 95.19 99 LEU A C 1
ATOM 763 O O . LEU A 1 99 ? -1.663 9.287 -0.290 1.00 95.19 99 LEU A O 1
ATOM 767 N N . LEU A 1 100 ? -2.500 8.470 1.635 1.00 94.88 100 LEU A N 1
ATOM 768 C CA . LEU A 1 100 ? -1.248 7.957 2.157 1.00 94.88 100 LEU A CA 1
ATOM 769 C C . LEU A 1 100 ? -0.722 6.827 1.277 1.00 94.88 100 LEU A C 1
ATOM 771 O O . LEU A 1 100 ? 0.440 6.869 0.901 1.00 94.88 100 LEU A O 1
ATOM 775 N N . ALA A 1 101 ? -1.555 5.868 0.874 1.00 94.38 101 ALA A N 1
ATOM 776 C CA . ALA A 1 101 ? -1.158 4.797 -0.032 1.00 94.38 101 ALA A CA 1
ATOM 777 C C . ALA A 1 101 ? -0.613 5.344 -1.360 1.00 94.38 101 ALA A C 1
ATOM 779 O O . ALA A 1 101 ? 0.450 4.915 -1.803 1.00 94.38 101 ALA A O 1
ATOM 780 N N . GLY A 1 102 ? -1.283 6.330 -1.965 1.00 94.75 102 GLY A N 1
ATOM 781 C CA . GLY A 1 102 ? -0.800 6.974 -3.190 1.00 94.75 102 GLY A CA 1
ATOM 782 C C . GLY A 1 102 ? 0.550 7.666 -3.004 1.00 94.75 102 GLY A C 1
ATOM 783 O O . GLY A 1 102 ? 1.471 7.447 -3.792 1.00 94.75 102 GLY A O 1
ATOM 784 N N . LEU A 1 103 ? 0.698 8.443 -1.927 1.00 95.62 103 LEU A N 1
ATOM 785 C CA . LEU A 1 103 ? 1.958 9.109 -1.590 1.00 95.62 103 LEU A CA 1
ATOM 786 C C . LEU A 1 103 ? 3.081 8.099 -1.316 1.00 95.62 103 LEU A C 1
ATOM 788 O O . LEU A 1 103 ? 4.211 8.290 -1.764 1.00 95.62 103 LEU A O 1
ATOM 792 N N . MET A 1 104 ? 2.768 7.017 -0.605 1.00 94.12 104 MET A N 1
ATOM 793 C CA . MET A 1 104 ? 3.724 5.979 -0.245 1.00 94.12 104 MET A CA 1
ATOM 794 C C . MET A 1 104 ? 4.195 5.195 -1.462 1.00 94.12 104 MET A C 1
ATOM 796 O O . MET A 1 104 ? 5.391 4.948 -1.593 1.00 94.12 104 MET A O 1
ATOM 800 N N . ILE A 1 105 ? 3.283 4.837 -2.365 1.00 93.00 105 ILE A N 1
ATOM 801 C CA . ILE A 1 105 ? 3.631 4.166 -3.617 1.00 93.00 105 ILE A CA 1
ATOM 802 C C . ILE A 1 105 ? 4.512 5.084 -4.463 1.00 93.00 105 ILE A C 1
ATOM 804 O O . ILE A 1 105 ? 5.577 4.655 -4.889 1.00 93.00 105 ILE A O 1
ATOM 808 N N . TRP A 1 106 ? 4.139 6.356 -4.625 1.00 93.31 106 TRP A N 1
ATOM 809 C CA . TRP A 1 106 ? 4.958 7.335 -5.346 1.00 93.31 106 TRP A CA 1
ATOM 810 C C . TRP A 1 106 ? 6.366 7.493 -4.748 1.00 93.31 106 TRP A C 1
ATOM 812 O O . TRP A 1 106 ? 7.359 7.498 -5.475 1.00 93.31 106 TRP A O 1
ATOM 822 N N . ALA A 1 107 ? 6.483 7.574 -3.421 1.00 92.25 107 ALA A N 1
ATOM 823 C CA . ALA A 1 107 ? 7.779 7.668 -2.752 1.00 92.25 107 ALA A CA 1
ATOM 824 C C . ALA A 1 107 ? 8.614 6.386 -2.925 1.00 92.25 107 ALA A C 1
ATOM 826 O O . ALA A 1 107 ? 9.815 6.453 -3.188 1.00 92.25 107 ALA A O 1
ATOM 827 N N . VAL A 1 108 ? 7.982 5.215 -2.816 1.00 90.50 108 VAL A N 1
ATOM 828 C CA . VAL A 1 108 ? 8.620 3.916 -3.064 1.00 90.50 108 VAL A CA 1
ATOM 829 C C . VAL A 1 108 ? 9.115 3.816 -4.505 1.00 90.50 108 VAL A C 1
ATOM 831 O O . VAL A 1 108 ? 10.221 3.332 -4.728 1.00 90.50 108 VAL A O 1
ATOM 834 N N . GLU A 1 109 ? 8.354 4.316 -5.475 1.00 87.31 109 GLU A N 1
ATOM 835 C CA . GLU A 1 109 ? 8.777 4.359 -6.874 1.00 87.31 109 GLU A CA 1
ATOM 836 C C . GLU A 1 109 ? 10.040 5.188 -7.063 1.00 87.31 109 GLU A C 1
ATOM 838 O O . GLU A 1 109 ? 10.975 4.754 -7.732 1.00 87.31 109 GLU A O 1
ATOM 843 N N . LEU A 1 110 ? 10.070 6.374 -6.457 1.00 88.69 110 LEU A N 1
ATOM 844 C CA . LEU A 1 110 ? 11.182 7.309 -6.561 1.00 88.69 110 LEU A CA 1
ATOM 845 C C . LEU A 1 110 ? 12.461 6.719 -5.956 1.00 88.69 110 LEU A C 1
ATOM 847 O O . LEU A 1 110 ? 13.539 6.872 -6.525 1.00 88.69 110 LEU A O 1
ATOM 851 N N . ILE A 1 111 ? 12.340 6.032 -4.818 1.00 87.31 111 ILE A N 1
ATOM 852 C CA . ILE A 1 111 ? 13.486 5.553 -4.037 1.00 87.31 111 ILE A CA 1
ATOM 853 C C . ILE A 1 111 ? 13.950 4.160 -4.484 1.00 87.31 111 ILE A C 1
ATOM 855 O O . ILE A 1 111 ? 15.151 3.918 -4.574 1.00 87.31 111 ILE A O 1
ATOM 859 N N . LEU A 1 112 ? 13.019 3.233 -4.729 1.00 82.19 112 LEU A N 1
ATOM 860 C CA . LEU A 1 112 ? 13.327 1.819 -4.977 1.00 82.19 112 LEU A CA 1
ATOM 861 C C . LEU A 1 112 ? 13.256 1.427 -6.454 1.00 82.19 112 LEU A C 1
ATOM 863 O O . LEU A 1 112 ? 13.909 0.457 -6.841 1.00 82.19 112 LEU A O 1
ATOM 867 N N . LEU A 1 113 ? 12.450 2.121 -7.267 1.00 78.38 113 LEU A N 1
ATOM 868 C CA . LEU A 1 113 ? 12.120 1.673 -8.627 1.00 78.38 113 LEU A CA 1
ATOM 869 C C . LEU A 1 113 ? 12.663 2.590 -9.727 1.00 78.38 113 LEU A C 1
ATOM 871 O O . LEU A 1 113 ? 12.846 2.121 -10.840 1.00 78.38 113 LEU A O 1
ATOM 875 N N . GLY A 1 114 ? 12.942 3.862 -9.439 1.00 78.94 114 GLY A N 1
ATOM 876 C CA . GLY A 1 114 ? 13.422 4.832 -10.424 1.00 78.94 114 GLY A CA 1
ATOM 877 C C . GLY A 1 114 ? 12.358 5.289 -11.433 1.00 78.94 114 GLY A C 1
ATOM 878 O O . GLY A 1 114 ? 12.694 5.478 -12.596 1.00 78.94 114 GLY A O 1
ATOM 879 N N . PHE A 1 115 ? 11.100 5.473 -11.002 1.00 75.56 115 PHE A N 1
ATOM 880 C CA . PHE A 1 115 ? 9.956 5.898 -11.844 1.00 75.56 115 PHE A CA 1
ATOM 881 C C . PHE A 1 115 ? 9.605 4.941 -12.994 1.00 75.56 115 PHE A C 1
ATOM 883 O O . PHE A 1 115 ? 9.442 5.343 -14.145 1.00 75.56 115 PHE A O 1
ATOM 890 N N . VAL A 1 116 ? 9.490 3.653 -12.679 1.00 76.88 116 VAL A N 1
ATOM 891 C CA . VAL A 1 116 ? 9.157 2.621 -13.672 1.00 76.88 116 VAL A CA 1
ATOM 892 C C . VAL A 1 116 ? 7.655 2.528 -13.940 1.00 76.88 116 VAL A C 1
ATOM 894 O O . VAL A 1 116 ? 7.272 2.054 -15.010 1.00 76.88 116 VAL A O 1
ATOM 897 N N . VAL A 1 117 ? 6.794 2.958 -13.012 1.00 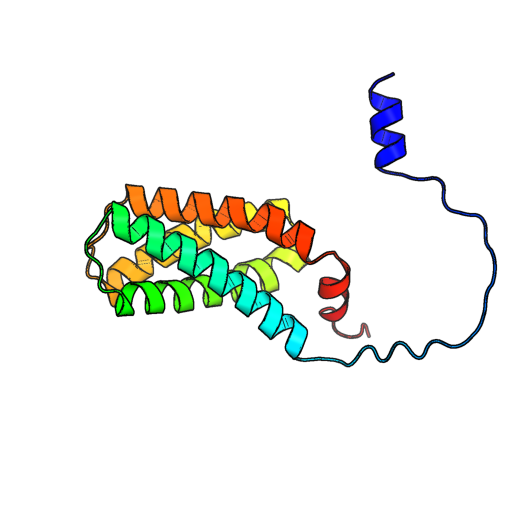82.31 117 VAL A N 1
ATOM 898 C CA . VAL A 1 117 ? 5.352 2.736 -13.134 1.00 82.31 117 VAL A CA 1
ATOM 899 C C . VAL A 1 117 ? 4.627 4.050 -13.461 1.00 82.31 117 VAL A C 1
ATOM 901 O O . VAL A 1 117 ? 4.957 5.115 -12.936 1.00 82.31 117 VAL A O 1
ATOM 904 N N . PRO A 1 118 ? 3.640 4.014 -14.371 1.00 91.00 118 PRO A N 1
ATOM 905 C CA . PRO A 1 118 ? 2.858 5.192 -14.724 1.00 91.00 118 PRO A CA 1
ATOM 906 C C . PRO A 1 118 ? 1.987 5.694 -13.558 1.00 91.00 118 PRO A C 1
ATOM 908 O O . PRO A 1 118 ? 1.552 4.925 -12.696 1.00 91.00 118 PRO A O 1
ATOM 911 N N . VAL A 1 119 ? 1.673 6.995 -13.562 1.00 91.31 119 VAL A N 1
ATOM 912 C CA . VAL A 1 119 ? 0.871 7.666 -12.517 1.00 91.31 119 VAL A CA 1
ATOM 913 C C . VAL A 1 119 ? -0.506 7.016 -12.354 1.00 91.31 119 VAL A C 1
ATOM 915 O O . VAL A 1 119 ? -1.031 6.917 -11.246 1.00 91.31 119 VAL A O 1
ATOM 918 N N . GLU A 1 120 ? -1.078 6.508 -13.439 1.00 93.62 120 GLU A N 1
ATOM 919 C CA . GLU A 1 120 ? -2.337 5.773 -13.472 1.00 93.62 120 GLU A CA 1
ATOM 920 C C . GLU A 1 120 ? -2.312 4.564 -12.531 1.00 93.62 120 GLU A C 1
ATOM 922 O O . GLU A 1 120 ? -3.278 4.323 -11.810 1.00 93.62 120 GLU A O 1
ATOM 927 N N . ALA A 1 121 ? -1.195 3.838 -12.468 1.00 93.38 121 ALA A N 1
ATOM 928 C CA . ALA A 1 121 ? -1.047 2.694 -11.576 1.00 93.38 121 ALA A CA 1
ATOM 929 C C . ALA A 1 121 ? -1.015 3.113 -10.104 1.00 93.38 121 ALA A C 1
ATOM 931 O O . ALA A 1 121 ? -1.552 2.405 -9.251 1.00 93.38 121 ALA A O 1
ATOM 932 N N . ILE A 1 122 ? -0.406 4.265 -9.808 1.00 94.12 122 ILE A N 1
ATOM 933 C CA . ILE A 1 122 ? -0.361 4.838 -8.460 1.00 94.12 122 ILE A CA 1
ATOM 934 C C . ILE A 1 122 ? -1.784 5.181 -8.017 1.00 94.12 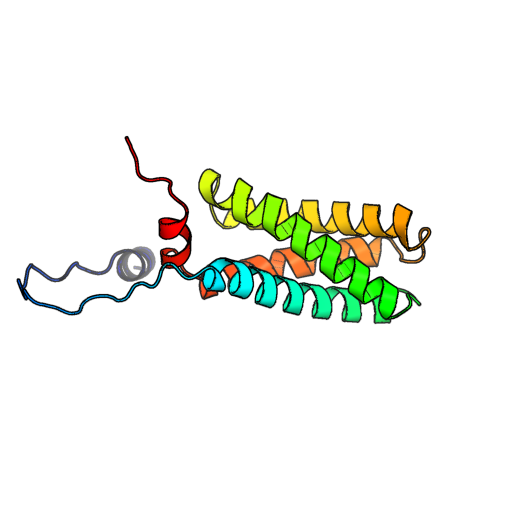122 ILE A C 1
ATOM 936 O O . ILE A 1 122 ? -2.212 4.767 -6.942 1.00 94.12 122 ILE A O 1
ATOM 940 N N . LEU A 1 123 ? -2.544 5.872 -8.872 1.00 95.44 123 LEU A N 1
ATOM 941 C CA . LEU A 1 123 ? -3.925 6.264 -8.587 1.00 95.44 123 LEU A CA 1
ATOM 942 C C . LEU A 1 123 ? -4.852 5.051 -8.437 1.00 95.44 123 LEU A C 1
ATOM 944 O O . LEU A 1 123 ? -5.644 4.997 -7.496 1.00 95.44 123 LEU A O 1
ATOM 948 N N . VAL A 1 124 ? -4.734 4.061 -9.327 1.00 96.25 124 VAL A N 1
ATOM 949 C CA . VAL A 1 124 ? -5.518 2.819 -9.256 1.00 96.25 124 VAL A CA 1
ATOM 950 C C . VAL A 1 124 ? -5.178 2.040 -7.988 1.00 96.25 124 VAL A C 1
ATOM 952 O O . VAL A 1 124 ? -6.087 1.617 -7.277 1.00 96.25 124 VAL A O 1
ATOM 955 N N . SER A 1 125 ? -3.893 1.888 -7.657 1.00 95.56 125 SER A N 1
ATOM 956 C CA . SER A 1 125 ? -3.470 1.196 -6.435 1.00 95.56 125 SER A CA 1
ATOM 957 C C . SER A 1 125 ? -3.983 1.903 -5.183 1.00 95.56 125 SER A C 1
ATOM 959 O O . SER A 1 125 ? -4.559 1.256 -4.314 1.00 95.56 125 SER A O 1
ATOM 961 N N . ALA A 1 126 ? -3.830 3.228 -5.110 1.00 95.81 126 ALA A N 1
ATOM 962 C CA . ALA A 1 126 ? -4.309 4.042 -3.998 1.00 95.81 126 ALA A CA 1
ATOM 963 C C . ALA A 1 126 ? -5.824 3.904 -3.800 1.00 95.81 126 ALA A C 1
ATOM 965 O O . ALA A 1 126 ? -6.287 3.654 -2.688 1.00 95.81 126 ALA A O 1
ATOM 966 N N . GLY A 1 127 ? -6.595 3.999 -4.889 1.00 94.75 127 GLY A N 1
ATOM 967 C CA . GLY A 1 127 ? -8.044 3.829 -4.853 1.00 94.75 127 GLY A CA 1
ATOM 968 C C . GLY A 1 127 ? -8.465 2.426 -4.412 1.00 94.75 127 GLY A C 1
ATOM 969 O O . GLY A 1 127 ? -9.343 2.288 -3.564 1.00 94.75 127 GLY A O 1
ATOM 970 N N . LEU A 1 128 ? -7.820 1.380 -4.938 1.00 95.50 128 LEU A N 1
ATOM 971 C CA . LEU A 1 128 ? -8.107 -0.004 -4.549 1.00 95.50 128 LEU A CA 1
ATOM 972 C C . LEU A 1 128 ? -7.777 -0.270 -3.075 1.00 95.50 128 LEU A C 1
ATOM 974 O O . LEU A 1 128 ? -8.562 -0.933 -2.400 1.00 95.50 128 LEU A O 1
ATOM 978 N N . LEU A 1 129 ? -6.664 0.266 -2.568 1.00 94.06 129 LEU A N 1
ATOM 979 C CA . LEU A 1 129 ? -6.281 0.147 -1.157 1.00 94.06 129 LEU A CA 1
ATOM 980 C C . LEU A 1 129 ? -7.283 0.859 -0.244 1.00 94.06 129 LEU A C 1
ATOM 982 O O . LEU A 1 129 ? -7.775 0.256 0.706 1.00 94.06 129 LEU A O 1
ATOM 986 N N . GLY A 1 130 ? -7.676 2.088 -0.586 1.00 91.38 130 GLY A N 1
ATOM 987 C CA . GLY A 1 130 ? -8.704 2.823 0.152 1.00 91.38 130 GLY A CA 1
ATOM 988 C C . GLY A 1 130 ? -10.061 2.115 0.181 1.00 91.38 130 GLY A C 1
ATOM 989 O O . GLY A 1 130 ? -10.730 2.068 1.213 1.00 91.38 130 GLY A O 1
ATOM 990 N N . VAL A 1 131 ? -10.471 1.509 -0.939 1.00 91.00 131 VAL A N 1
ATOM 991 C CA . VAL A 1 131 ? -11.708 0.714 -1.004 1.00 91.00 131 VAL A CA 1
ATOM 992 C C . VAL A 1 131 ? -11.591 -0.575 -0.188 1.00 91.00 131 VAL A C 1
ATOM 994 O O . VAL A 1 131 ? -12.572 -0.963 0.446 1.00 91.00 131 VAL A O 1
ATOM 997 N N . ALA A 1 132 ? -10.423 -1.225 -0.174 1.00 89.62 132 ALA A N 1
ATOM 998 C CA . ALA A 1 132 ? -10.164 -2.432 0.614 1.00 89.62 132 ALA A CA 1
ATOM 999 C C . ALA A 1 132 ? -10.167 -2.175 2.135 1.00 89.62 132 ALA A C 1
ATOM 1001 O O . ALA A 1 132 ? -10.497 -3.078 2.905 1.00 89.62 132 ALA A O 1
ATOM 1002 N N . GLU A 1 133 ? -9.901 -0.941 2.564 1.00 85.62 133 GLU A N 1
ATOM 1003 C CA . GLU A 1 133 ? -9.921 -0.527 3.972 1.00 85.62 133 GLU A CA 1
ATOM 1004 C C . GLU A 1 133 ? -11.346 -0.536 4.572 1.00 85.62 133 GLU A C 1
ATOM 1006 O O . GLU A 1 133 ? -11.578 -0.923 5.720 1.00 85.62 133 GLU A O 1
ATOM 1011 N N . LEU A 1 134 ? -12.359 -0.193 3.768 1.00 82.50 134 LEU A N 1
ATOM 1012 C CA . LEU A 1 134 ? -13.759 -0.158 4.210 1.00 82.50 134 LEU A CA 1
ATOM 1013 C C . LEU A 1 134 ? -14.285 -1.515 4.730 1.00 82.50 134 LEU A C 1
ATOM 1015 O O . LEU A 1 134 ? -14.868 -1.552 5.820 1.00 82.50 134 LEU A O 1
ATOM 1019 N N . PRO A 1 135 ? -14.150 -2.643 4.000 1.00 79.75 135 PRO A N 1
ATOM 1020 C CA . PRO A 1 135 ? -14.518 -3.953 4.523 1.00 79.75 135 PRO A CA 1
ATOM 1021 C C . PRO A 1 135 ? -13.560 -4.440 5.617 1.00 79.75 135 PRO A C 1
ATOM 1023 O O . PRO A 1 135 ? -14.008 -5.175 6.495 1.00 79.75 135 PRO A O 1
ATOM 1026 N N . PHE A 1 136 ? -12.291 -4.021 5.617 1.00 76.12 136 PHE A N 1
ATOM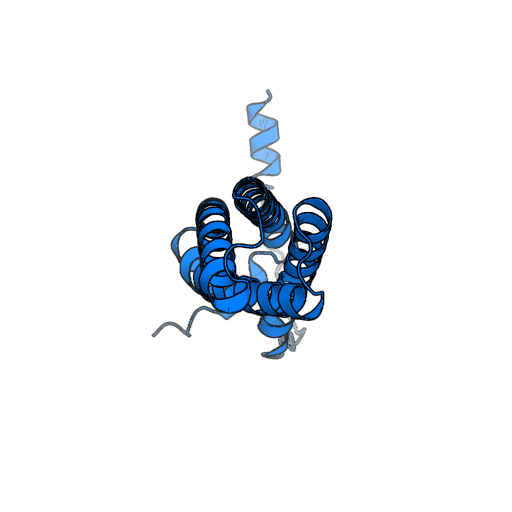 1027 C CA . PHE A 1 136 ? -11.321 -4.390 6.652 1.00 76.12 136 PHE A CA 1
ATOM 1028 C C . PHE A 1 136 ? -11.745 -3.894 8.040 1.00 76.12 136 PHE A C 1
ATOM 1030 O O . PHE A 1 136 ? -11.836 -4.689 8.978 1.00 76.12 136 PHE A O 1
ATOM 1037 N N . HIS A 1 137 ? -12.158 -2.629 8.157 1.00 72.31 137 HIS A N 1
ATOM 1038 C CA . HIS A 1 137 ? -12.705 -2.097 9.409 1.00 72.31 137 HIS A CA 1
ATOM 1039 C C . HIS A 1 137 ? -13.987 -2.814 9.864 1.00 72.31 137 HIS A C 1
ATOM 1041 O O . HIS A 1 137 ? -14.224 -2.978 11.062 1.00 72.31 137 HIS A O 1
ATOM 1047 N N . ARG A 1 138 ? -14.820 -3.280 8.922 1.00 71.75 138 ARG A N 1
ATOM 1048 C CA . ARG A 1 138 ? -16.032 -4.056 9.246 1.00 71.75 138 ARG A CA 1
ATOM 1049 C C . ARG A 1 138 ? -15.714 -5.475 9.713 1.00 71.75 138 ARG A C 1
ATOM 1051 O O . ARG A 1 138 ? -16.451 -6.006 10.536 1.00 71.75 138 ARG A O 1
ATOM 1058 N N . LEU A 1 139 ? -14.647 -6.080 9.192 1.00 67.00 139 LEU A N 1
ATOM 1059 C CA . LEU A 1 139 ? -14.219 -7.434 9.544 1.00 67.00 139 LEU A CA 1
ATOM 1060 C C . LEU A 1 139 ? -13.554 -7.495 10.927 1.00 67.00 139 LEU A C 1
ATOM 1062 O O . LEU A 1 139 ? -13.721 -8.490 11.629 1.00 67.00 139 LEU A O 1
ATOM 1066 N N . LEU A 1 140 ? -12.815 -6.452 11.319 1.00 65.25 140 LEU A N 1
ATOM 1067 C CA . LEU A 1 140 ? -12.058 -6.436 12.578 1.00 65.25 140 LEU A CA 1
ATOM 1068 C C . LEU A 1 140 ? -12.861 -5.959 13.799 1.00 65.25 140 LEU A C 1
ATOM 1070 O O . LEU A 1 140 ? -12.502 -6.306 14.921 1.00 65.25 140 LEU A O 1
ATOM 1074 N N . GLY A 1 141 ? -13.990 -5.271 13.599 1.00 55.97 141 GLY A N 1
ATOM 1075 C CA . GLY A 1 141 ? -14.934 -4.895 14.658 1.00 55.97 141 GLY A CA 1
ATOM 1076 C C . GLY A 1 141 ? -14.378 -3.919 15.721 1.00 55.97 141 GLY A C 1
ATOM 1077 O O . GLY A 1 141 ? -13.172 -3.799 15.921 1.00 55.97 141 GLY A O 1
ATOM 1078 N N . PRO A 1 142 ? -15.249 -3.206 16.461 1.00 51.69 142 PRO A N 1
ATOM 1079 C CA . PRO A 1 142 ? -14.821 -2.264 17.506 1.00 51.69 142 PRO A CA 1
ATOM 1080 C C . PRO A 1 142 ? -14.119 -2.936 18.706 1.00 51.69 142 PRO A C 1
ATOM 1082 O O . PRO A 1 142 ? -13.482 -2.255 19.506 1.00 51.69 142 PRO A O 1
ATOM 1085 N N . GLU A 1 143 ? -14.204 -4.265 18.841 1.00 49.94 143 GLU A N 1
ATOM 1086 C CA . GLU A 1 143 ? -13.684 -5.007 20.000 1.00 49.94 143 GLU A CA 1
ATOM 1087 C C . GLU A 1 143 ? -12.144 -5.101 20.041 1.00 49.94 143 GLU A C 1
ATOM 1089 O O . GLU A 1 143 ? -11.591 -5.229 21.132 1.00 49.94 143 GLU A O 1
ATOM 1094 N N . GLN A 1 144 ? -11.436 -4.954 18.910 1.00 53.00 144 GLN A N 1
ATOM 1095 C CA . GLN A 1 144 ? -9.963 -4.879 18.898 1.00 53.00 144 GLN A CA 1
ATOM 1096 C C . GLN A 1 144 ? -9.412 -3.468 19.184 1.00 53.00 144 GLN A C 1
ATOM 1098 O O . GLN A 1 144 ? -8.284 -3.335 19.652 1.00 53.00 144 GLN A O 1
ATOM 1103 N N . LEU A 1 145 ? -10.206 -2.412 18.970 1.00 50.91 145 LEU A N 1
ATOM 1104 C CA . LEU A 1 145 ? -9.805 -1.020 19.234 1.00 50.91 145 LEU A CA 1
ATOM 1105 C C . LEU A 1 145 ? -9.855 -0.655 20.722 1.00 50.91 145 LEU A C 1
ATOM 1107 O O . LEU A 1 145 ? -9.046 0.141 21.186 1.00 50.91 145 LEU A O 1
ATOM 1111 N N . HIS A 1 146 ? -10.741 -1.288 21.495 1.00 46.31 146 HIS A N 1
ATOM 1112 C CA . HIS A 1 146 ? -10.870 -1.041 22.936 1.00 46.31 146 HIS A CA 1
ATOM 1113 C C . HIS A 1 146 ? -9.738 -1.666 23.780 1.00 46.31 146 HIS A C 1
ATOM 1115 O O . HIS A 1 146 ? -9.656 -1.433 24.980 1.00 46.31 146 HIS A O 1
ATOM 1121 N N . GLY A 1 147 ? -8.861 -2.474 23.171 1.00 50.53 147 GLY A N 1
ATOM 1122 C CA . GLY A 1 147 ? -7.635 -2.972 23.806 1.00 50.53 147 GLY A CA 1
ATOM 1123 C C . GLY A 1 147 ? -6.427 -2.037 23.664 1.00 50.53 147 GLY A C 1
ATOM 1124 O O . GLY A 1 147 ? -5.394 -2.308 24.268 1.00 50.53 147 GLY A O 1
ATOM 1125 N N . MET A 1 148 ? -6.543 -0.966 22.867 1.00 51.53 148 MET A N 1
ATOM 1126 C CA . MET A 1 148 ? -5.464 0.001 22.603 1.00 51.53 148 MET A CA 1
ATOM 1127 C C . MET A 1 148 ? -5.573 1.279 23.448 1.00 51.53 148 MET A C 1
ATOM 1129 O O . MET A 1 148 ? -4.726 2.164 23.330 1.00 51.53 148 MET A O 1
ATOM 1133 N N . GLU A 1 149 ? -6.605 1.395 24.286 1.00 51.88 149 GLU A N 1
ATOM 1134 C CA . GLU A 1 149 ? -6.746 2.511 25.218 1.00 51.88 149 GLU A CA 1
ATOM 1135 C C . GLU A 1 149 ? -5.825 2.248 26.425 1.00 51.88 149 GLU A C 1
ATOM 1137 O O . GLU A 1 149 ? -5.969 1.209 27.081 1.00 51.88 149 GLU A O 1
ATOM 1142 N N . PRO A 1 150 ? -4.833 3.115 26.712 1.00 57.44 150 PRO A N 1
ATOM 1143 C CA . PRO A 1 150 ? -4.046 2.981 27.930 1.00 57.44 150 PRO A CA 1
ATOM 1144 C C . PRO A 1 150 ? -4.993 3.054 29.136 1.00 57.44 150 PRO A C 1
ATOM 1146 O O . PRO A 1 150 ? -5.965 3.812 29.083 1.00 57.44 150 PRO A O 1
ATOM 1149 N N . PRO A 1 151 ? -4.745 2.284 30.214 1.00 54.66 151 PRO A N 1
ATOM 1150 C CA . PRO A 1 151 ? -5.582 2.349 31.404 1.00 54.66 151 PRO A CA 1
ATOM 1151 C C . PRO A 1 151 ? -5.660 3.807 31.861 1.00 54.66 151 PRO A C 1
ATOM 1153 O O . PRO A 1 151 ? -4.631 4.434 32.122 1.00 54.66 151 PRO A O 1
ATOM 1156 N N . GLY A 1 152 ? -6.880 4.351 31.863 1.00 65.44 152 GLY A N 1
ATOM 1157 C CA . GLY A 1 152 ? -7.140 5.712 32.313 1.00 65.44 152 GLY A CA 1
ATOM 1158 C C . GLY A 1 152 ? -6.650 5.915 33.754 1.00 65.44 152 GLY A C 1
ATOM 1159 O O . GLY A 1 152 ? -6.592 4.936 34.506 1.00 65.44 152 GLY A O 1
ATOM 1160 N N . PRO A 1 153 ? -6.258 7.151 34.114 1.00 57.22 153 PRO A N 1
ATOM 1161 C CA . PRO A 1 153 ? -5.728 7.476 35.437 1.00 57.22 153 PRO A CA 1
ATOM 1162 C C . PRO A 1 153 ? -6.713 7.180 36.574 1.00 57.22 153 PRO A C 1
ATOM 1164 O O . PRO A 1 153 ? -7.939 7.334 36.364 1.00 57.22 153 PRO A O 1
#